Protein AF-A0AAV1L622-F1 (afdb_monomer_lite)

Sequence (85 aa):
MVRALLDQGSQACFITEAVVQLLNLKKLPIQGTISGLGGNSLTKATYMVRLNIKSRVDPVFSLTVNAYVLTKITSYLPEYKVLLL

Foldseek 3Di:
DDDDDDDPPDPAAADEVVVCVVVVFDWDADWDWDPDAPDPDTDTFGTKGWDWDADPVDRPDIDIHIHTYDNDRHPDDPPDDDDDD

Secondary structure (DSSP, 8-state):
-------TT-SSEEEEHHHHHHTTPPPEEEEEEE--SSSS-PEEEEEEEEEEEE-SS-SS-EEEEEEEEES-S-SPPPSS-----

Structure (mmCIF, N/CA/C/O backbone):
data_AF-A0AAV1L622-F1
#
_entry.id   AF-A0AAV1L622-F1
#
loop_
_atom_site.group_PDB
_atom_site.id
_atom_site.type_symbol
_atom_site.label_atom_id
_atom_site.label_alt_id
_atom_site.label_comp_id
_atom_site.label_asym_id
_atom_site.label_entity_id
_atom_site.label_seq_id
_atom_site.pdbx_PDB_ins_code
_atom_site.Cartn_x
_atom_site.Cartn_y
_atom_site.Cartn_z
_atom_site.occupancy
_atom_site.B_iso_or_equiv
_atom_site.auth_seq_id
_atom_site.auth_comp_id
_atom_site.auth_asym_id
_atom_site.auth_atom_id
_atom_site.pdbx_PDB_model_num
ATOM 1 N N . MET A 1 1 ? -8.406 3.208 -15.312 1.00 81.69 1 MET A N 1
ATOM 2 C CA . MET A 1 1 ? -6.983 3.614 -15.228 1.00 81.69 1 MET A CA 1
ATOM 3 C C . MET A 1 1 ? -6.693 4.061 -13.803 1.00 81.69 1 MET A C 1
ATOM 5 O O . MET A 1 1 ? -7.471 4.845 -13.278 1.00 81.69 1 MET A O 1
ATOM 9 N N . VAL A 1 2 ? -5.627 3.556 -13.180 1.00 91.69 2 VAL A N 1
ATOM 10 C CA . VAL A 1 2 ? -5.201 3.946 -11.821 1.00 91.69 2 VAL A CA 1
ATOM 11 C C . VAL A 1 2 ? -4.050 4.943 -11.935 1.00 91.69 2 VAL A C 1
ATOM 13 O O . VAL A 1 2 ? -3.240 4.843 -12.856 1.00 91.69 2 VAL A O 1
ATOM 16 N N . ARG A 1 3 ? -3.988 5.915 -11.024 1.00 91.31 3 ARG A N 1
ATOM 17 C CA . ARG A 1 3 ? -2.882 6.874 -10.914 1.00 91.31 3 ARG A CA 1
ATOM 18 C C . ARG A 1 3 ? -2.194 6.682 -9.567 1.00 91.31 3 ARG A C 1
ATOM 20 O O . ARG A 1 3 ? -2.861 6.362 -8.587 1.00 91.31 3 ARG A O 1
ATOM 27 N N . ALA A 1 4 ? -0.883 6.882 -9.541 1.00 91.25 4 ALA A N 1
ATOM 28 C CA . ALA A 1 4 ? -0.067 6.818 -8.336 1.00 91.25 4 ALA A CA 1
ATOM 29 C C . ALA A 1 4 ? 0.810 8.072 -8.244 1.00 91.25 4 ALA A C 1
ATOM 31 O O . ALA A 1 4 ? 1.178 8.643 -9.272 1.00 91.25 4 ALA A O 1
ATOM 32 N N . LEU A 1 5 ? 1.127 8.476 -7.016 1.00 91.81 5 LEU A N 1
ATOM 33 C CA . LEU A 1 5 ? 2.093 9.524 -6.710 1.00 91.81 5 LEU A CA 1
ATOM 34 C C . LEU A 1 5 ? 3.391 8.853 -6.255 1.00 91.81 5 LEU A C 1
ATOM 36 O O . LEU A 1 5 ? 3.355 7.991 -5.378 1.00 91.81 5 LEU A O 1
ATOM 40 N N . LEU A 1 6 ? 4.516 9.238 -6.855 1.00 92.31 6 LEU A N 1
ATOM 41 C CA . LEU A 1 6 ? 5.833 8.857 -6.357 1.00 92.31 6 LEU A CA 1
ATOM 42 C C . LEU A 1 6 ? 6.244 9.869 -5.292 1.00 92.31 6 LEU A C 1
ATOM 44 O O . LEU A 1 6 ? 6.408 11.047 -5.598 1.00 92.31 6 LEU A O 1
ATOM 48 N N . ASP A 1 7 ? 6.385 9.401 -4.058 1.00 90.12 7 ASP A N 1
ATOM 49 C CA . ASP A 1 7 ? 6.686 10.249 -2.912 1.00 90.12 7 ASP A CA 1
ATOM 50 C C . ASP A 1 7 ? 7.873 9.688 -2.123 1.00 90.12 7 ASP A C 1
ATOM 52 O O . ASP A 1 7 ? 7.760 8.679 -1.430 1.00 90.12 7 ASP A O 1
ATOM 56 N N . GLN A 1 8 ? 9.017 10.361 -2.244 1.00 90.19 8 GLN A N 1
ATOM 57 C CA . GLN A 1 8 ? 10.251 10.046 -1.516 1.00 90.19 8 GLN A CA 1
ATOM 58 C C . GLN A 1 8 ? 10.255 10.561 -0.068 1.00 90.19 8 GLN A C 1
ATOM 60 O O . GLN A 1 8 ? 11.133 10.192 0.706 1.00 90.19 8 GLN A O 1
ATOM 65 N N . GLY A 1 9 ? 9.296 11.418 0.302 1.00 90.50 9 GLY A N 1
ATOM 66 C CA . GLY A 1 9 ? 9.124 11.910 1.670 1.00 90.50 9 GLY A CA 1
ATOM 67 C C . GLY A 1 9 ? 8.348 10.944 2.568 1.00 90.50 9 GLY A C 1
ATOM 68 O O . GLY A 1 9 ? 8.351 11.102 3.787 1.00 90.50 9 GLY A O 1
ATOM 69 N N . SER A 1 10 ? 7.706 9.928 1.988 1.00 90.25 10 SER A N 1
ATOM 70 C CA . SER A 1 10 ? 6.934 8.924 2.718 1.00 90.25 10 SER A CA 1
ATOM 71 C C . SER A 1 10 ? 7.776 7.697 3.080 1.00 90.25 10 SER A C 1
ATOM 73 O O . SER A 1 10 ? 8.505 7.154 2.256 1.00 90.25 10 SER A O 1
ATOM 75 N N . GLN A 1 11 ? 7.615 7.190 4.307 1.00 92.06 11 GLN A N 1
ATOM 76 C CA . GLN A 1 11 ? 8.261 5.942 4.754 1.00 92.06 11 GLN A CA 1
ATOM 77 C C . GLN A 1 11 ? 7.519 4.667 4.314 1.00 92.06 11 GLN A C 1
ATOM 79 O O . GLN A 1 11 ? 8.035 3.561 4.472 1.00 92.06 11 GLN A O 1
ATOM 84 N N . ALA A 1 12 ? 6.296 4.795 3.796 1.00 93.12 12 ALA A N 1
ATOM 85 C CA . ALA A 1 12 ? 5.446 3.671 3.424 1.00 93.12 12 ALA A CA 1
ATOM 86 C C . ALA A 1 12 ? 4.612 3.988 2.178 1.00 93.12 12 ALA A C 1
ATOM 88 O O . ALA A 1 12 ? 4.316 5.145 1.888 1.00 93.12 12 ALA A O 1
ATOM 89 N N . CYS A 1 13 ? 4.197 2.944 1.456 1.00 95.06 13 CYS A N 1
ATOM 90 C CA . CYS A 1 13 ? 3.258 3.075 0.348 1.00 95.06 13 CYS A CA 1
ATOM 91 C C . CYS A 1 13 ? 1.819 2.869 0.832 1.00 95.06 13 CYS A C 1
ATOM 93 O O . CYS A 1 13 ? 1.551 2.029 1.694 1.00 95.06 13 CYS A O 1
ATOM 95 N N . PHE A 1 14 ? 0.878 3.577 0.215 1.00 94.88 14 PHE A N 1
ATOM 96 C CA . PHE A 1 14 ? -0.545 3.490 0.531 1.00 94.88 14 PHE A CA 1
ATOM 97 C C . PHE A 1 14 ? -1.356 3.236 -0.735 1.00 94.88 14 PHE A C 1
ATOM 99 O O . PHE A 1 14 ? -1.006 3.699 -1.820 1.00 94.88 14 PHE A O 1
ATOM 106 N N . ILE A 1 15 ? -2.454 2.504 -0.594 1.00 95.75 15 ILE A N 1
ATOM 107 C CA . ILE A 1 15 ? -3.400 2.231 -1.674 1.00 95.75 15 ILE A CA 1
ATOM 108 C C . ILE A 1 15 ? -4.819 2.361 -1.137 1.00 95.75 15 ILE A C 1
ATOM 110 O O . ILE A 1 15 ? -5.098 1.990 0.003 1.00 95.75 15 ILE A O 1
ATOM 114 N N . THR A 1 16 ? -5.730 2.898 -1.945 1.00 95.19 16 THR A N 1
ATOM 115 C CA . THR A 1 16 ? -7.129 2.985 -1.529 1.00 95.19 16 THR A CA 1
ATOM 116 C C . THR A 1 16 ? -7.828 1.634 -1.669 1.00 95.19 16 THR A C 1
ATOM 118 O O . THR A 1 16 ? -7.579 0.894 -2.622 1.00 95.19 16 THR A O 1
ATOM 121 N N . GLU A 1 17 ? -8.761 1.327 -0.767 1.00 96.50 17 GLU A N 1
ATOM 122 C CA . GLU A 1 17 ? -9.607 0.126 -0.850 1.00 96.50 17 GLU A CA 1
ATOM 123 C C . GLU A 1 17 ? -10.341 0.052 -2.204 1.00 96.50 17 GLU A C 1
ATOM 125 O O . GLU A 1 17 ? -10.440 -1.018 -2.796 1.00 96.50 17 GLU A O 1
ATOM 130 N N . ALA A 1 18 ? -10.760 1.196 -2.758 1.00 95.94 18 ALA A N 1
ATOM 131 C CA . ALA A 1 18 ? -11.377 1.264 -4.083 1.00 95.94 18 ALA A CA 1
ATOM 132 C C . ALA A 1 18 ? -10.462 0.724 -5.199 1.00 95.94 18 ALA A C 1
ATOM 134 O O . ALA A 1 18 ? -10.925 0.012 -6.086 1.00 95.94 18 ALA A O 1
ATOM 135 N N . VAL A 1 19 ? -9.156 1.022 -5.157 1.00 96.50 19 VAL A N 1
ATOM 136 C CA . VAL A 1 19 ? -8.195 0.488 -6.138 1.00 96.50 19 VAL A CA 1
ATOM 137 C C . VAL A 1 19 ? -7.939 -0.999 -5.895 1.00 96.50 19 VAL A C 1
ATOM 139 O O . VAL A 1 19 ? -7.843 -1.758 -6.857 1.00 96.50 19 VAL A O 1
ATOM 142 N N . VAL A 1 20 ? -7.868 -1.427 -4.630 1.00 97.62 20 VAL A N 1
ATOM 143 C CA . VAL A 1 20 ? -7.743 -2.848 -4.266 1.00 97.62 20 VAL A CA 1
ATOM 144 C C . VAL A 1 20 ? -8.891 -3.665 -4.854 1.00 97.62 20 VAL A C 1
ATOM 146 O O . VAL A 1 20 ? -8.639 -4.699 -5.469 1.00 97.62 20 VAL A O 1
ATOM 149 N N .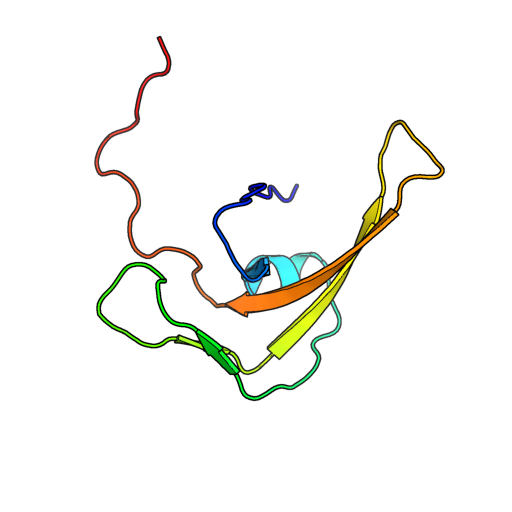 GLN A 1 21 ? -10.126 -3.177 -4.731 1.00 97.50 21 GLN A N 1
ATOM 150 C CA . GLN A 1 21 ? -11.314 -3.815 -5.301 1.00 97.50 21 GLN A CA 1
ATOM 151 C C . GLN A 1 21 ? -11.314 -3.769 -6.831 1.00 97.50 21 GLN A C 1
ATOM 153 O O . GLN A 1 21 ? -11.514 -4.799 -7.469 1.00 97.50 21 GLN A O 1
ATOM 158 N N . LEU A 1 22 ? -11.023 -2.605 -7.426 1.00 97.38 22 LEU A N 1
ATOM 159 C CA . LEU A 1 22 ? -10.974 -2.429 -8.882 1.00 97.38 22 LEU A CA 1
ATOM 160 C C . LEU A 1 22 ? -9.996 -3.400 -9.558 1.00 97.38 22 LEU A C 1
ATOM 162 O O . LEU A 1 22 ? -10.269 -3.899 -10.645 1.00 97.38 22 LEU A O 1
ATOM 166 N N . LEU A 1 23 ? -8.844 -3.638 -8.931 1.00 96.12 23 LEU A N 1
ATOM 167 C CA . LEU A 1 23 ? -7.796 -4.518 -9.446 1.00 96.12 23 LEU A CA 1
ATOM 168 C C . LEU A 1 23 ? -7.9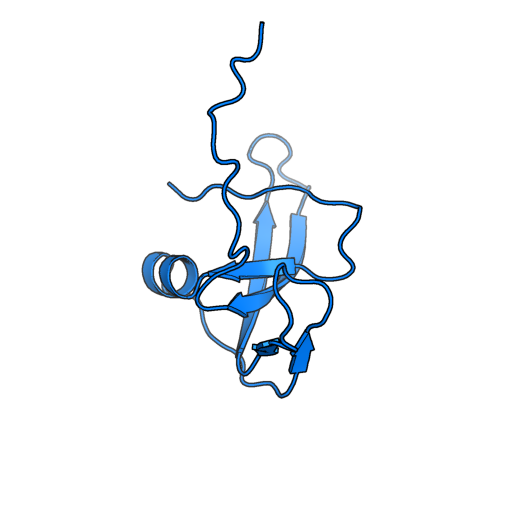04 -5.959 -8.918 1.00 96.12 23 LEU A C 1
ATOM 170 O O . LEU A 1 23 ? -7.044 -6.778 -9.238 1.00 96.12 23 LEU A O 1
ATOM 174 N N . ASN A 1 24 ? -8.927 -6.263 -8.110 1.00 97.25 24 ASN A N 1
ATOM 175 C CA . ASN A 1 24 ? -9.130 -7.552 -7.445 1.00 97.25 24 ASN A CA 1
ATOM 176 C C . ASN A 1 24 ? -7.865 -8.068 -6.724 1.00 97.25 24 ASN A C 1
ATOM 178 O O . ASN A 1 24 ? -7.455 -9.223 -6.869 1.00 97.25 24 ASN A O 1
ATOM 182 N N . LEU A 1 25 ? -7.193 -7.184 -5.981 1.00 97.75 25 LEU A N 1
ATOM 183 C CA . LEU A 1 25 ? -5.932 -7.510 -5.318 1.00 97.75 25 LEU A CA 1
ATOM 184 C C . LEU A 1 25 ? -6.161 -8.350 -4.062 1.00 97.75 25 LEU A C 1
ATOM 186 O O . LEU A 1 25 ? -7.041 -8.077 -3.243 1.00 97.75 25 LEU A O 1
ATOM 190 N N . LYS A 1 26 ? -5.283 -9.332 -3.853 1.00 98.00 26 LYS A N 1
ATOM 191 C CA . LYS A 1 26 ? -5.279 -10.144 -2.636 1.00 98.00 26 LYS A CA 1
ATOM 192 C C . LYS A 1 26 ? -4.807 -9.317 -1.437 1.00 98.00 26 LYS A C 1
ATOM 194 O O . LYS A 1 26 ? -3.651 -8.897 -1.385 1.00 98.00 26 LYS A O 1
ATOM 199 N N . LYS A 1 27 ? -5.689 -9.151 -0.450 1.00 98.12 27 LYS A N 1
ATOM 200 C CA . LYS A 1 27 ? -5.377 -8.523 0.840 1.00 98.12 27 LYS A CA 1
ATOM 201 C C . LYS A 1 27 ? -4.654 -9.494 1.775 1.00 98.12 27 LYS A C 1
ATOM 203 O O . LYS A 1 27 ? -5.002 -10.671 1.856 1.00 98.12 27 LYS A O 1
ATOM 208 N N . LEU A 1 28 ? -3.667 -8.976 2.495 1.00 98.25 28 LEU A N 1
ATOM 209 C CA . LEU A 1 28 ? -2.951 -9.655 3.571 1.00 98.25 28 LEU A CA 1
ATOM 210 C C . LEU A 1 28 ? -3.327 -8.981 4.899 1.00 98.25 28 LEU A C 1
ATOM 212 O O . LEU A 1 28 ? -3.175 -7.760 4.991 1.00 98.25 28 LEU A O 1
ATOM 216 N N . PRO A 1 29 ? -3.836 -9.721 5.900 1.00 97.81 29 PRO A N 1
ATOM 217 C CA . PRO A 1 29 ? -4.193 -9.147 7.193 1.00 97.81 29 PRO A CA 1
ATOM 218 C C . PRO A 1 29 ? -2.942 -8.691 7.947 1.00 97.81 29 PRO A C 1
ATOM 220 O O . PRO A 1 29 ? -1.917 -9.372 7.936 1.00 97.81 29 PRO A O 1
ATOM 223 N N . ILE A 1 30 ? -3.037 -7.537 8.602 1.00 97.25 30 ILE A N 1
ATOM 224 C CA . ILE A 1 30 ? -1.970 -6.928 9.403 1.00 97.25 30 ILE A CA 1
ATOM 225 C C . ILE A 1 30 ? -2.560 -6.171 10.598 1.00 97.25 30 ILE A C 1
ATOM 227 O O . ILE A 1 30 ? -3.764 -5.925 10.667 1.00 97.25 30 ILE A O 1
ATOM 231 N N . GLN A 1 31 ? -1.692 -5.723 11.502 1.00 95.62 31 GLN A N 1
ATOM 232 C CA . GLN A 1 31 ? -2.034 -4.767 12.548 1.00 95.62 31 GLN A CA 1
ATOM 233 C C . GLN A 1 31 ? -1.018 -3.622 12.524 1.00 95.62 31 GLN A C 1
ATOM 235 O O . GLN A 1 31 ? 0.078 -3.746 13.061 1.00 95.62 31 GLN A O 1
ATOM 240 N N . GLY A 1 32 ? -1.367 -2.525 11.847 1.00 90.81 32 GLY A N 1
ATOM 241 C CA . GLY A 1 32 ? -0.510 -1.348 11.706 1.00 90.81 32 GLY A CA 1
ATOM 242 C C . GLY A 1 32 ? -1.201 -0.060 12.145 1.00 90.81 32 GLY A C 1
ATOM 243 O O . GLY A 1 32 ? -2.419 0.083 12.021 1.00 90.81 32 GLY A O 1
ATOM 244 N N . THR A 1 33 ? -0.405 0.896 12.618 1.00 92.19 33 THR A N 1
ATOM 245 C CA . THR A 1 33 ? -0.847 2.259 12.927 1.00 92.19 33 THR A CA 1
ATOM 246 C C . THR A 1 33 ? -0.009 3.236 12.118 1.00 92.19 33 THR A C 1
ATOM 248 O O . THR A 1 33 ? 1.215 3.151 12.123 1.00 92.19 33 THR A O 1
ATOM 251 N N . ILE A 1 34 ? -0.670 4.157 11.422 1.00 90.31 34 ILE A N 1
ATOM 252 C CA . ILE A 1 34 ? -0.047 5.150 10.552 1.00 90.31 34 ILE A CA 1
ATOM 253 C C . ILE A 1 34 ? -0.264 6.535 11.162 1.00 90.31 34 ILE A C 1
ATOM 255 O O . ILE A 1 34 ? -1.395 6.927 11.459 1.00 90.31 34 ILE A O 1
ATOM 259 N N . SER A 1 35 ? 0.825 7.276 11.331 1.00 88.19 35 SER A N 1
ATOM 260 C CA . SER A 1 35 ? 0.845 8.684 11.738 1.00 88.19 35 SER A CA 1
ATOM 261 C C . SER A 1 35 ? 1.217 9.585 10.558 1.00 88.19 35 SER A C 1
ATOM 263 O O . SER A 1 35 ? 1.775 9.114 9.571 1.00 88.19 35 SER A O 1
ATOM 265 N N . GLY A 1 36 ? 0.942 10.888 10.662 1.00 82.25 36 GLY A N 1
ATOM 266 C CA . GLY A 1 36 ? 1.364 11.871 9.652 1.00 82.25 36 GLY A CA 1
ATOM 267 C C . GLY A 1 36 ? 0.484 11.939 8.398 1.00 82.25 36 GLY A C 1
ATOM 268 O O . GLY A 1 36 ? 0.811 12.667 7.467 1.00 82.25 36 GLY A O 1
ATOM 269 N N . LEU A 1 37 ? -0.646 11.228 8.371 1.00 80.00 37 LEU A N 1
ATOM 270 C CA . LEU A 1 37 ? -1.706 11.474 7.393 1.00 80.00 37 LEU A CA 1
ATOM 271 C C . LEU A 1 37 ? -2.522 12.688 7.848 1.00 80.00 37 LEU A C 1
ATOM 273 O O . LEU A 1 37 ? -2.802 12.828 9.036 1.00 80.00 37 LEU A O 1
ATOM 277 N N . GLY A 1 38 ? -2.891 13.568 6.915 1.00 68.50 38 GLY A N 1
ATOM 278 C CA . GLY A 1 38 ? -3.571 14.824 7.236 1.00 68.50 38 GLY A CA 1
ATOM 279 C C . GLY A 1 38 ? -4.805 14.646 8.138 1.00 68.50 38 GLY A C 1
ATOM 280 O O . GLY A 1 38 ? -5.730 13.908 7.795 1.00 68.50 38 GLY A O 1
ATOM 281 N N . GLY A 1 39 ? -4.819 15.372 9.261 1.00 65.62 39 GLY A N 1
ATOM 282 C CA . GLY A 1 39 ? -5.839 15.339 10.313 1.00 65.62 39 GLY A CA 1
ATOM 283 C C . GLY A 1 39 ? -5.216 15.041 11.685 1.00 65.62 39 GLY A C 1
ATOM 284 O O . GLY A 1 39 ? -4.028 14.756 11.782 1.00 65.62 39 GLY A O 1
ATOM 285 N N . ASN A 1 40 ? -6.013 15.081 12.759 1.00 57.75 40 ASN A N 1
ATOM 286 C CA . ASN A 1 40 ? -5.549 14.832 14.138 1.00 57.75 40 ASN A CA 1
ATOM 287 C C . ASN A 1 40 ? -5.565 13.343 14.557 1.00 57.75 40 ASN A C 1
ATOM 289 O O . ASN A 1 40 ? -5.593 13.039 15.748 1.00 57.75 40 ASN A O 1
ATOM 293 N N . SER A 1 41 ? -5.584 12.389 13.620 1.00 66.75 41 SER A N 1
ATOM 294 C CA . SER A 1 41 ? -5.845 10.977 13.943 1.00 66.75 41 SER A CA 1
ATOM 295 C C . SER A 1 41 ? -4.769 10.013 13.449 1.00 66.75 41 SER A C 1
ATOM 297 O O . SER A 1 41 ? -4.459 9.957 12.259 1.00 66.75 41 SER A O 1
ATOM 299 N N . LEU A 1 42 ? -4.299 9.160 14.362 1.00 81.69 42 LEU A N 1
ATOM 300 C CA . LEU A 1 42 ? -3.646 7.891 14.038 1.00 81.69 42 LEU A CA 1
ATOM 301 C C . LEU A 1 42 ? -4.609 7.026 13.212 1.00 81.69 42 LEU A C 1
ATOM 303 O O . LEU A 1 42 ? -5.721 6.731 13.651 1.00 81.69 42 LEU A O 1
ATOM 307 N N . THR A 1 43 ? -4.184 6.604 12.024 1.00 87.75 43 THR A N 1
ATOM 308 C CA . THR A 1 43 ? -4.996 5.766 11.134 1.00 87.75 43 THR A CA 1
ATOM 309 C C . THR A 1 43 ? -4.619 4.303 11.314 1.00 87.75 43 THR A C 1
ATOM 311 O O . THR A 1 43 ? -3.453 3.935 11.182 1.00 87.75 43 THR A O 1
ATOM 314 N N . LYS A 1 44 ? -5.600 3.446 11.607 1.00 90.44 44 LYS A N 1
ATOM 315 C CA . LYS A 1 44 ? -5.377 1.997 11.688 1.00 90.44 44 LYS A CA 1
ATOM 316 C C . LYS A 1 44 ? -5.374 1.384 10.290 1.00 90.44 44 LYS A C 1
ATOM 318 O O . LYS A 1 44 ? -6.306 1.601 9.520 1.00 90.44 44 LYS A O 1
ATOM 323 N N . ALA A 1 45 ? -4.364 0.572 10.005 1.00 93.19 45 ALA A N 1
ATOM 324 C CA . ALA A 1 45 ? -4.260 -0.236 8.799 1.00 93.19 45 ALA A CA 1
ATOM 325 C C . ALA A 1 45 ? -4.418 -1.713 9.180 1.00 93.19 45 ALA A C 1
ATOM 327 O O . ALA A 1 45 ? -3.611 -2.264 9.930 1.00 93.19 45 ALA A O 1
ATOM 328 N N . THR A 1 46 ? -5.473 -2.349 8.676 1.00 96.69 46 THR A N 1
ATOM 329 C CA . THR A 1 46 ? -5.793 -3.762 8.952 1.00 96.69 46 THR A CA 1
ATOM 330 C C . THR A 1 46 ? -5.416 -4.690 7.804 1.00 96.69 46 THR A C 1
ATOM 332 O O . THR A 1 46 ? -5.348 -5.905 7.985 1.00 96.69 46 THR A O 1
ATOM 335 N N . TYR A 1 47 ? -5.132 -4.127 6.628 1.00 98.25 47 TYR A N 1
ATOM 336 C CA . TYR A 1 47 ? -4.723 -4.875 5.450 1.00 98.25 47 TYR A CA 1
ATOM 337 C C . TYR A 1 47 ? -3.552 -4.201 4.737 1.00 98.25 47 TYR A C 1
ATOM 339 O O . TYR A 1 47 ? -3.431 -2.975 4.713 1.00 98.25 47 TYR A O 1
ATOM 347 N N . MET A 1 48 ? -2.719 -5.021 4.103 1.00 98.12 48 MET A N 1
ATOM 348 C CA . MET A 1 48 ? -1.762 -4.594 3.085 1.00 98.12 48 MET A CA 1
ATOM 349 C C . MET A 1 48 ? -1.952 -5.409 1.807 1.00 98.12 48 MET A C 1
ATOM 351 O O . MET A 1 48 ? -2.536 -6.494 1.820 1.00 98.12 48 MET A O 1
ATOM 355 N N . VAL A 1 49 ? -1.397 -4.917 0.709 1.00 98.31 49 VAL A N 1
ATOM 356 C CA . VAL A 1 49 ? -1.233 -5.673 -0.534 1.00 98.31 49 VAL A CA 1
ATOM 357 C C . VAL A 1 49 ? 0.231 -5.643 -0.952 1.00 98.31 49 VAL A C 1
ATOM 359 O O . VAL A 1 49 ? 0.929 -4.653 -0.728 1.00 98.31 49 VAL A O 1
ATOM 362 N N . ARG A 1 50 ? 0.694 -6.721 -1.585 1.00 98.19 50 ARG A N 1
ATOM 363 C CA . ARG A 1 50 ? 1.996 -6.756 -2.255 1.00 98.19 50 ARG A CA 1
ATOM 364 C C . ARG A 1 50 ? 1.782 -6.529 -3.744 1.00 98.19 50 ARG A C 1
ATOM 366 O O . ARG A 1 50 ? 1.076 -7.302 -4.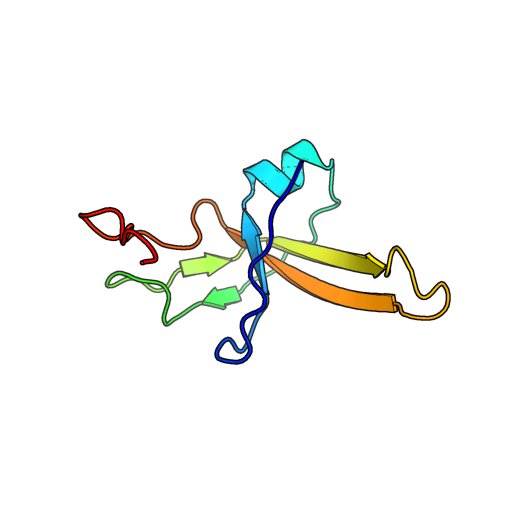386 1.00 98.19 50 ARG A O 1
ATOM 373 N N . LEU A 1 51 ? 2.389 -5.479 -4.280 1.00 96.12 51 LEU A N 1
ATOM 374 C CA . LEU A 1 51 ? 2.300 -5.096 -5.685 1.00 96.12 51 LEU A CA 1
ATOM 375 C C . LEU A 1 51 ? 3.635 -5.348 -6.370 1.00 96.12 51 LEU A C 1
ATOM 377 O O . LEU A 1 51 ? 4.686 -5.107 -5.782 1.00 96.12 51 LEU A O 1
ATOM 381 N N . ASN A 1 52 ? 3.583 -5.765 -7.630 1.00 96.31 52 ASN A N 1
ATOM 382 C CA . ASN A 1 52 ? 4.736 -5.761 -8.516 1.00 96.31 52 ASN A CA 1
ATOM 383 C C . ASN A 1 52 ? 4.489 -4.739 -9.631 1.00 96.31 52 ASN A C 1
ATOM 385 O O . ASN A 1 52 ? 3.571 -4.896 -10.434 1.00 96.31 52 ASN A O 1
ATOM 389 N N . ILE A 1 53 ? 5.280 -3.672 -9.640 1.00 94.62 53 ILE A N 1
ATOM 390 C CA . ILE A 1 53 ? 5.239 -2.604 -10.636 1.00 94.62 53 ILE A CA 1
ATOM 391 C C . ILE A 1 53 ? 6.316 -2.909 -11.672 1.00 94.62 53 ILE A C 1
ATOM 393 O O . ILE A 1 53 ? 7.474 -3.129 -11.321 1.00 94.62 53 ILE A O 1
ATOM 397 N N . LYS A 1 54 ? 5.939 -2.921 -12.950 1.00 96.06 54 LYS A N 1
ATOM 398 C CA . LYS A 1 54 ? 6.854 -3.161 -14.072 1.00 96.06 54 LYS A CA 1
ATOM 399 C C . LYS A 1 54 ? 6.919 -1.937 -14.966 1.00 96.06 54 LYS A C 1
ATOM 401 O O . LYS A 1 54 ? 5.920 -1.231 -15.128 1.00 96.06 54 LYS A O 1
ATOM 406 N N . SER A 1 55 ? 8.086 -1.692 -15.552 1.00 95.56 55 SER A N 1
ATOM 407 C CA . SER A 1 55 ? 8.203 -0.658 -16.573 1.00 95.56 55 SER A CA 1
ATOM 408 C C . SER A 1 55 ? 7.529 -1.123 -17.864 1.00 95.56 55 SER A C 1
ATOM 410 O O . SER A 1 55 ? 7.468 -2.308 -18.180 1.00 95.56 55 SER A O 1
ATOM 412 N N . ARG A 1 56 ? 6.975 -0.159 -18.601 1.00 94.69 56 ARG A N 1
ATOM 413 C CA . ARG A 1 56 ? 6.402 -0.384 -19.938 1.00 94.69 56 ARG A CA 1
ATOM 414 C C . ARG A 1 56 ? 7.457 -0.279 -21.043 1.00 94.69 56 ARG A C 1
ATOM 416 O O . ARG A 1 56 ? 7.149 -0.592 -22.184 1.00 94.69 56 ARG A O 1
ATOM 423 N N . VAL A 1 57 ? 8.649 0.222 -20.708 1.00 97.75 57 VAL A N 1
ATOM 424 C CA . VAL A 1 57 ? 9.734 0.530 -21.654 1.00 97.75 57 VAL A CA 1
ATOM 425 C C . VAL A 1 57 ? 10.955 -0.344 -21.382 1.00 97.75 57 VAL A C 1
ATOM 427 O O . VAL A 1 57 ? 11.534 -0.887 -22.313 1.00 97.75 57 VAL A O 1
ATOM 430 N N . ASP A 1 58 ? 11.317 -0.507 -20.110 1.00 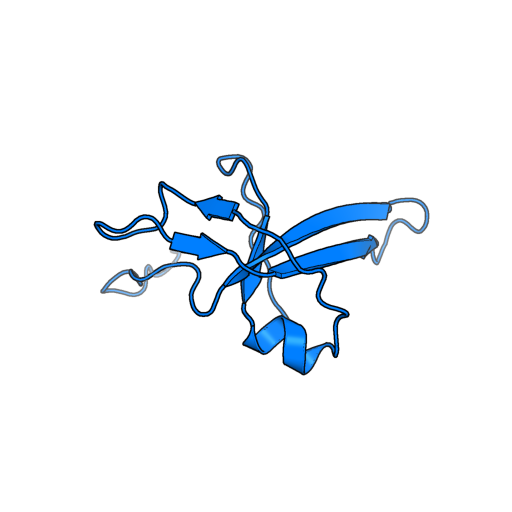97.88 58 ASP A N 1
ATOM 431 C CA . ASP A 1 58 ? 12.419 -1.370 -19.684 1.00 97.88 58 ASP A CA 1
ATOM 432 C C . ASP A 1 58 ? 11.858 -2.729 -19.222 1.00 97.88 58 ASP A C 1
ATOM 434 O O . ASP A 1 58 ? 11.218 -2.793 -18.169 1.00 97.88 58 ASP A O 1
ATOM 438 N N . PRO A 1 59 ? 12.063 -3.822 -19.976 1.00 96.00 59 PRO A N 1
ATOM 439 C CA . PRO A 1 59 ? 11.507 -5.127 -19.630 1.00 96.00 59 PRO A CA 1
ATOM 440 C C . PRO A 1 59 ? 12.158 -5.765 -18.393 1.00 96.00 59 PRO A C 1
ATOM 442 O O . PRO A 1 59 ? 11.591 -6.705 -17.834 1.00 96.00 59 PRO A O 1
ATOM 445 N N . VAL A 1 60 ? 13.331 -5.285 -17.965 1.00 97.56 60 VAL A N 1
ATOM 446 C CA . VAL A 1 60 ? 14.076 -5.837 -16.825 1.00 97.56 60 VAL A CA 1
ATOM 447 C C . VAL A 1 60 ? 13.674 -5.149 -15.520 1.00 97.56 60 VAL A C 1
ATOM 449 O O . VAL A 1 60 ? 13.702 -5.771 -14.456 1.00 97.56 60 VAL A O 1
ATOM 452 N N . PHE A 1 61 ? 13.243 -3.886 -15.578 1.00 97.75 61 PHE A N 1
ATOM 453 C CA . PHE A 1 61 ? 12.835 -3.155 -14.384 1.00 97.75 61 PHE A CA 1
ATOM 454 C C . PHE A 1 61 ? 11.572 -3.747 -13.738 1.00 97.75 61 PHE A C 1
ATOM 456 O O . PHE A 1 61 ? 10.482 -3.783 -14.323 1.00 97.75 61 PHE A O 1
ATOM 463 N N . SER A 1 62 ? 11.700 -4.121 -12.464 1.00 96.81 62 SER A N 1
ATOM 464 C CA . SER A 1 62 ? 10.595 -4.557 -11.619 1.00 96.81 62 SER A CA 1
ATOM 465 C C . SER A 1 62 ? 10.783 -4.057 -10.192 1.00 96.81 62 SER A C 1
ATOM 467 O O . SER A 1 62 ? 11.853 -4.200 -9.606 1.00 96.81 62 SER A O 1
ATOM 469 N N . LEU A 1 63 ? 9.721 -3.495 -9.621 1.00 95.81 63 LEU A N 1
ATOM 470 C CA . LEU A 1 63 ? 9.698 -2.984 -8.259 1.00 95.81 63 LEU A CA 1
ATOM 471 C C . LEU A 1 63 ? 8.578 -3.665 -7.479 1.00 95.81 63 LEU A C 1
ATOM 473 O O . LEU A 1 63 ? 7.403 -3.555 -7.830 1.00 95.81 63 LEU A O 1
ATOM 477 N N . THR A 1 64 ? 8.935 -4.350 -6.396 1.00 97.25 64 THR A N 1
ATOM 478 C CA . THR A 1 64 ? 7.949 -4.916 -5.471 1.00 97.25 64 THR A CA 1
ATOM 479 C C . THR A 1 64 ? 7.739 -3.963 -4.305 1.00 97.25 64 THR A C 1
ATOM 481 O O . THR A 1 64 ? 8.700 -3.602 -3.631 1.00 97.25 64 THR A O 1
ATOM 484 N N . VAL A 1 65 ? 6.489 -3.580 -4.047 1.00 96.81 65 VAL A N 1
ATOM 485 C CA . VAL A 1 65 ? 6.120 -2.704 -2.925 1.00 96.81 65 VAL A CA 1
ATOM 486 C C . VAL A 1 65 ? 5.043 -3.351 -2.065 1.00 96.81 65 VAL A C 1
ATOM 488 O O . VAL A 1 65 ? 4.156 -4.041 -2.573 1.00 96.81 65 VAL A O 1
ATOM 491 N N . ASN A 1 66 ? 5.098 -3.106 -0.757 1.00 97.50 66 ASN A N 1
ATOM 492 C CA . ASN A 1 66 ? 3.980 -3.377 0.142 1.00 97.50 66 ASN A CA 1
ATOM 493 C C . ASN A 1 66 ? 3.221 -2.065 0.348 1.00 97.50 66 ASN A C 1
ATOM 495 O O . ASN A 1 66 ? 3.814 -1.075 0.772 1.00 97.50 66 ASN A O 1
ATOM 499 N N . ALA A 1 67 ? 1.927 -2.058 0.037 1.00 97.00 67 ALA A N 1
ATOM 500 C CA . ALA A 1 67 ? 1.072 -0.891 0.197 1.00 97.00 67 ALA A CA 1
ATOM 501 C C . ALA A 1 67 ? -0.009 -1.155 1.249 1.00 97.00 67 ALA A C 1
ATOM 503 O O . ALA A 1 67 ? -0.748 -2.138 1.156 1.00 97.00 67 ALA A O 1
ATOM 504 N N . TYR A 1 68 ? -0.105 -0.274 2.242 1.00 96.81 68 TYR A N 1
ATOM 505 C CA . TYR A 1 68 ? -1.138 -0.322 3.273 1.00 96.81 68 TYR A CA 1
ATOM 506 C C . TYR A 1 68 ? -2.481 0.114 2.691 1.00 96.81 68 TYR A C 1
ATOM 508 O O . TYR A 1 68 ? -2.568 1.133 2.001 1.00 96.81 68 TYR A O 1
ATOM 516 N N . VAL A 1 69 ? -3.526 -0.667 2.961 1.00 96.56 69 VAL A N 1
ATOM 517 C CA . VAL A 1 69 ? -4.862 -0.414 2.423 1.00 96.56 69 VAL A CA 1
ATOM 518 C C . VAL A 1 69 ? -5.597 0.570 3.322 1.00 96.56 69 VAL A C 1
ATOM 520 O O . VAL A 1 69 ? -5.799 0.303 4.505 1.00 96.56 69 VAL A O 1
ATOM 523 N N . LEU A 1 70 ? -6.011 1.697 2.745 1.00 93.75 70 LEU A N 1
ATOM 524 C CA . LEU A 1 70 ? -6.735 2.771 3.423 1.00 93.75 70 LEU A CA 1
ATOM 525 C C . LEU A 1 70 ? -8.037 3.097 2.687 1.00 93.75 70 LEU A C 1
ATOM 527 O O . LEU A 1 70 ? -8.134 2.944 1.475 1.00 93.75 70 LEU A O 1
ATOM 531 N N . THR A 1 71 ? -9.051 3.603 3.383 1.00 89.88 71 THR A N 1
ATOM 532 C CA . THR A 1 71 ? -10.274 4.098 2.720 1.00 89.88 71 THR A CA 1
ATOM 533 C C . THR A 1 71 ? -10.039 5.448 2.038 1.00 89.88 71 THR A C 1
ATOM 535 O O . THR A 1 71 ? -10.537 5.685 0.939 1.00 89.88 71 THR A O 1
ATOM 538 N N . LYS A 1 72 ? -9.232 6.316 2.659 1.00 84.56 72 LYS A N 1
ATOM 539 C CA . LYS A 1 72 ? -8.843 7.642 2.164 1.00 84.56 72 LYS A CA 1
AT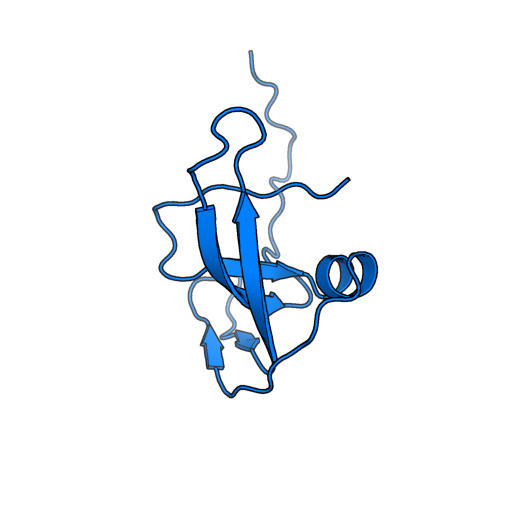OM 540 C C . LYS A 1 72 ? -7.380 7.903 2.542 1.00 84.56 72 LYS A C 1
ATOM 542 O O . LYS A 1 72 ? -6.992 7.613 3.667 1.00 84.56 72 LYS A O 1
ATOM 547 N N . ILE A 1 73 ? -6.577 8.423 1.609 1.00 80.06 73 ILE A N 1
ATOM 548 C CA . ILE A 1 73 ? -5.140 8.691 1.836 1.00 80.06 73 ILE A CA 1
ATOM 549 C C . ILE A 1 73 ? -4.911 10.101 2.405 1.00 80.06 73 ILE A C 1
ATOM 551 O O . ILE A 1 73 ? -4.130 10.266 3.331 1.00 80.06 73 ILE A O 1
ATOM 555 N N . THR A 1 74 ? -5.613 11.119 1.899 1.00 73.50 74 THR A N 1
ATOM 556 C CA . THR A 1 74 ? -5.563 12.489 2.440 1.00 73.50 74 THR A CA 1
ATOM 557 C C . THR A 1 74 ? -6.968 13.016 2.673 1.00 73.50 74 THR A C 1
ATOM 559 O O . THR A 1 74 ? -7.858 12.809 1.848 1.00 73.50 74 THR A O 1
ATOM 562 N N . SER A 1 75 ? -7.174 13.707 3.792 1.00 65.06 75 SER A N 1
ATOM 563 C CA . SER A 1 75 ? -8.424 14.411 4.083 1.00 65.06 75 SER A CA 1
ATOM 564 C C . SER A 1 75 ? -8.504 15.777 3.409 1.00 65.06 75 SER A C 1
ATOM 566 O O . SER A 1 75 ? -9.613 16.237 3.139 1.00 65.06 75 SER A O 1
ATOM 568 N N . TYR A 1 76 ? -7.351 16.373 3.102 1.00 64.75 76 TYR A N 1
ATOM 569 C CA . TYR A 1 76 ? -7.231 17.714 2.553 1.00 64.75 76 TYR A CA 1
ATOM 570 C C . TYR A 1 76 ? -7.004 17.641 1.051 1.00 64.75 76 TYR A C 1
ATOM 572 O O . TYR A 1 76 ? -6.001 17.101 0.577 1.00 64.75 76 TYR A O 1
ATOM 580 N N . LEU A 1 77 ? -7.954 18.193 0.311 1.00 68.75 77 LEU A N 1
ATOM 581 C CA . LEU A 1 77 ? -7.704 18.675 -1.035 1.00 68.75 77 LEU A CA 1
ATOM 582 C C . LEU A 1 77 ? -7.426 20.177 -0.914 1.00 68.75 77 LEU A C 1
ATOM 584 O O . LEU A 1 77 ? -8.053 20.823 -0.072 1.00 68.75 77 LEU A O 1
ATOM 588 N N . PRO A 1 78 ? -6.495 20.738 -1.699 1.00 68.38 78 PRO A N 1
ATOM 589 C CA . PRO A 1 78 ? -6.332 22.185 -1.747 1.00 68.38 78 PRO A CA 1
ATOM 590 C C . PRO A 1 78 ? -7.672 22.835 -2.125 1.00 68.38 78 PRO A C 1
ATOM 592 O O . PRO A 1 78 ? -8.353 22.363 -3.036 1.00 68.38 78 PRO A O 1
ATOM 595 N N . GLU A 1 79 ? -8.059 23.896 -1.409 1.00 75.19 79 GLU A N 1
ATOM 596 C CA . GLU A 1 79 ? -9.353 24.580 -1.598 1.00 75.19 79 GLU A CA 1
ATOM 597 C C . GLU A 1 79 ? -9.504 25.193 -2.992 1.00 75.19 79 GLU A C 1
ATOM 599 O O . GLU A 1 79 ? -10.612 25.362 -3.497 1.00 75.19 79 GLU A O 1
ATOM 604 N N . TYR A 1 80 ? -8.382 25.489 -3.639 1.00 79.62 80 TYR A 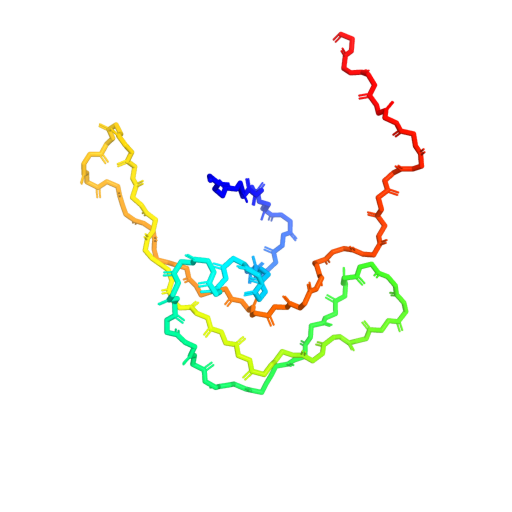N 1
ATOM 605 C CA . TYR A 1 80 ? -8.330 26.030 -4.982 1.00 79.62 80 TYR A CA 1
ATOM 606 C C . TYR A 1 80 ? -7.467 25.150 -5.881 1.00 79.62 80 TYR A C 1
ATOM 608 O O . TYR A 1 80 ? -6.460 24.565 -5.472 1.00 79.62 80 TYR A O 1
ATOM 616 N N . LYS A 1 81 ? -7.861 25.070 -7.154 1.00 76.19 81 LYS A N 1
ATOM 617 C CA . LYS A 1 81 ? -7.013 24.483 -8.188 1.00 76.19 81 LYS A CA 1
ATOM 618 C C . LYS A 1 81 ? -5.812 25.396 -8.385 1.00 76.19 81 LYS A C 1
ATOM 620 O O . LYS A 1 81 ? -5.972 26.555 -8.754 1.00 76.19 81 LYS A O 1
ATOM 625 N N . VAL A 1 82 ? -4.617 24.856 -8.191 1.00 78.00 82 VAL A N 1
ATOM 626 C CA . VAL A 1 82 ? -3.399 25.514 -8.657 1.00 78.00 82 VAL A CA 1
ATOM 627 C C . VAL A 1 82 ? -3.382 25.378 -10.178 1.00 78.00 82 VAL A C 1
ATOM 629 O O . VAL A 1 82 ? -3.255 24.271 -10.704 1.00 78.00 82 VAL A O 1
ATOM 632 N N . LEU A 1 83 ? -3.584 26.489 -10.886 1.00 79.00 83 LEU A N 1
ATOM 633 C CA . LEU A 1 83 ? -3.305 26.557 -12.316 1.00 79.00 83 LEU A CA 1
ATOM 634 C C . LEU A 1 83 ? -1.785 26.530 -12.464 1.00 79.00 83 LEU A C 1
ATOM 636 O O . LEU A 1 83 ? -1.100 27.434 -11.990 1.00 79.00 83 LEU A O 1
ATOM 640 N N . LEU A 1 84 ? -1.264 25.463 -13.064 1.00 67.06 84 LEU A N 1
ATOM 641 C CA . LEU A 1 84 ? 0.117 25.447 -13.526 1.00 67.06 84 LEU A CA 1
ATOM 642 C C . LEU A 1 84 ? 0.198 26.458 -14.679 1.00 67.06 84 LEU A C 1
ATOM 644 O O . LEU A 1 84 ? -0.453 26.248 -15.704 1.00 67.06 84 LEU A O 1
ATOM 648 N N . LEU A 1 85 ? 0.892 27.575 -14.436 1.00 56.41 85 LEU A N 1
ATOM 649 C CA . LEU A 1 85 ? 1.272 28.562 -15.451 1.00 56.41 85 LEU A CA 1
ATOM 650 C C . LEU A 1 85 ? 2.269 27.952 -16.441 1.00 56.41 85 LEU A C 1
ATOM 652 O O . LEU A 1 85 ? 3.122 27.153 -15.986 1.00 56.41 85 LEU A O 1
#

pLDDT: mean 89.23, std 10.85, range [56.41, 98.31]

Radius of gyration: 14.78 Å; chains: 1; bounding box: 26×39×36 Å

InterPro domains:
  IPR021109 Aspartic peptidase domain superfamily [G3DSA:2.40.70.10] (1-84)
  IPR021109 Aspartic peptidase domain superfamily [SSF50630] (2-61)

Organism: NCBI:txid213953